Protein AF-A0A087V4Y0-F1 (afdb_monomer)

Structure (mmCIF, N/CA/C/O backbone):
data_AF-A0A087V4Y0-F1
#
_entry.id   AF-A0A087V4Y0-F1
#
loop_
_atom_site.group_PDB
_atom_site.id
_atom_site.type_symbol
_atom_site.label_atom_id
_atom_site.label_alt_id
_atom_site.label_comp_id
_atom_site.label_asym_id
_atom_site.label_entity_id
_atom_site.label_seq_id
_atom_site.pdbx_PDB_ins_code
_atom_site.Cartn_x
_atom_site.Cartn_y
_atom_site.Cartn_z
_atom_site.occupancy
_atom_site.B_iso_or_equiv
_atom_site.auth_seq_id
_atom_site.auth_comp_id
_atom_site.auth_asym_id
_atom_site.auth_atom_id
_atom_site.pdbx_PDB_model_num
ATOM 1 N N . VAL A 1 1 ? 19.952 -12.061 33.281 1.00 52.88 1 VAL A N 1
ATOM 2 C CA . VAL A 1 1 ? 18.618 -11.678 32.754 1.00 52.88 1 VAL A CA 1
ATOM 3 C C . VAL A 1 1 ? 18.755 -11.345 31.273 1.00 52.88 1 VAL A C 1
ATOM 5 O O . VAL A 1 1 ? 19.127 -10.230 30.929 1.00 52.88 1 VAL A O 1
ATOM 8 N N . ALA A 1 2 ? 18.566 -12.325 30.386 1.00 53.53 2 ALA A N 1
ATOM 9 C CA . ALA A 1 2 ? 18.640 -12.086 28.946 1.00 53.53 2 ALA A CA 1
ATOM 10 C C . ALA A 1 2 ? 17.390 -11.308 28.508 1.00 53.53 2 ALA A C 1
ATOM 12 O O . ALA A 1 2 ? 16.294 -11.862 28.456 1.00 53.53 2 ALA A O 1
ATOM 13 N N . ARG A 1 3 ? 17.539 -10.009 28.228 1.00 60.56 3 ARG A N 1
ATOM 14 C CA . ARG A 1 3 ? 16.514 -9.232 27.519 1.00 60.56 3 ARG A CA 1
ATOM 15 C C . ARG A 1 3 ? 16.396 -9.838 26.121 1.00 60.56 3 ARG A C 1
ATOM 17 O O . ARG A 1 3 ? 17.318 -9.728 25.318 1.00 60.56 3 ARG A O 1
ATOM 24 N N . SER A 1 4 ? 15.299 -10.534 25.850 1.00 66.88 4 SER A N 1
ATOM 25 C CA . SER A 1 4 ? 15.018 -11.095 24.533 1.00 66.88 4 SER A CA 1
ATOM 26 C C . SER A 1 4 ? 14.744 -9.954 23.549 1.00 66.88 4 SER A C 1
ATOM 28 O O . SER A 1 4 ? 13.803 -9.176 23.703 1.00 66.88 4 SER A O 1
ATOM 30 N N . TRP A 1 5 ? 15.593 -9.817 22.531 1.00 72.62 5 TRP A N 1
ATOM 31 C CA . TRP A 1 5 ? 15.404 -8.831 21.470 1.00 72.62 5 TRP A CA 1
ATOM 32 C C . TRP A 1 5 ? 14.282 -9.305 20.540 1.00 72.62 5 TRP A C 1
ATOM 34 O O . TRP A 1 5 ? 14.483 -10.179 19.698 1.00 72.62 5 TRP A O 1
ATOM 44 N N . VAL A 1 6 ? 13.077 -8.752 20.694 1.00 80.62 6 VAL A N 1
ATOM 45 C CA . VAL A 1 6 ? 11.937 -9.089 19.827 1.00 80.62 6 VAL A CA 1
ATOM 46 C C . VAL A 1 6 ? 11.991 -8.241 18.557 1.00 80.62 6 VAL A C 1
ATOM 48 O O . VAL A 1 6 ? 11.600 -7.076 18.555 1.00 80.62 6 VAL A O 1
ATOM 51 N N . CYS A 1 7 ? 12.430 -8.842 17.451 1.00 81.25 7 CYS A N 1
ATOM 52 C CA . CYS A 1 7 ? 12.415 -8.212 16.132 1.00 81.25 7 CYS A CA 1
ATOM 53 C C . CYS A 1 7 ? 11.215 -8.719 15.307 1.00 81.25 7 CYS A C 1
ATOM 55 O O . CYS A 1 7 ? 10.993 -9.926 15.199 1.00 81.25 7 CYS A O 1
ATOM 57 N N . ARG A 1 8 ? 10.408 -7.814 14.728 1.00 86.81 8 ARG A N 1
ATOM 58 C CA . ARG A 1 8 ? 9.213 -8.157 13.925 1.00 86.81 8 ARG A CA 1
ATOM 59 C C . ARG A 1 8 ? 9.323 -7.620 12.500 1.00 86.81 8 ARG A C 1
ATOM 61 O O . ARG A 1 8 ? 9.825 -6.523 12.272 1.00 86.81 8 ARG A O 1
ATOM 68 N N . LYS A 1 9 ? 8.784 -8.369 11.534 1.00 89.19 9 LYS A N 1
ATOM 69 C CA . LYS A 1 9 ? 8.729 -7.940 10.128 1.00 89.19 9 LYS A CA 1
ATOM 70 C C . LYS A 1 9 ? 7.816 -6.720 9.957 1.00 89.19 9 LYS A C 1
ATOM 72 O O . LYS A 1 9 ? 6.758 -6.616 10.578 1.00 89.19 9 LYS A O 1
ATOM 77 N N . THR A 1 10 ? 8.230 -5.810 9.079 1.00 90.88 10 THR A N 1
ATOM 78 C CA . THR A 1 10 ? 7.552 -4.529 8.806 1.00 90.88 10 THR A CA 1
ATOM 79 C C . THR A 1 10 ? 6.781 -4.514 7.487 1.00 90.88 10 THR A C 1
ATOM 81 O O . THR A 1 10 ? 6.252 -3.475 7.110 1.00 90.88 10 THR A O 1
ATOM 84 N N . TYR A 1 11 ? 6.702 -5.643 6.783 1.00 91.19 11 TYR A N 1
ATOM 85 C CA . TYR A 1 11 ? 5.967 -5.788 5.529 1.00 91.19 11 TYR A CA 1
ATOM 86 C C . TYR A 1 11 ? 5.278 -7.148 5.465 1.00 91.19 11 TYR A C 1
ATOM 88 O O . TYR A 1 11 ? 5.682 -8.096 6.143 1.00 91.19 11 TYR A O 1
ATOM 96 N N . VAL A 1 12 ? 4.260 -7.241 4.615 1.00 91.31 12 VAL A N 1
ATOM 97 C CA . VAL A 1 12 ? 3.556 -8.487 4.299 1.00 91.31 12 VAL A CA 1
ATOM 98 C C . VAL A 1 12 ? 3.559 -8.660 2.788 1.00 91.31 12 VAL A C 1
ATOM 100 O O . VAL A 1 12 ? 3.332 -7.701 2.051 1.00 91.31 12 VAL A O 1
ATOM 103 N N . THR A 1 13 ? 3.850 -9.873 2.328 1.00 90.69 13 THR A N 1
ATOM 104 C CA . THR A 1 13 ? 3.825 -10.212 0.906 1.00 90.69 13 THR A CA 1
ATOM 105 C C . THR A 1 13 ? 2.382 -10.389 0.423 1.00 90.69 13 THR A C 1
ATOM 107 O O . THR A 1 13 ? 1.563 -10.959 1.152 1.00 90.69 13 THR A O 1
ATOM 110 N N . PRO A 1 14 ? 2.047 -9.935 -0.797 1.00 91.94 14 PRO A N 1
ATOM 111 C CA . PRO A 1 14 ? 0.740 -10.190 -1.396 1.00 91.94 14 PRO A CA 1
ATOM 112 C C . PRO A 1 14 ? 0.426 -11.690 -1.452 1.00 91.94 14 PRO A C 1
ATOM 114 O O . PRO A 1 14 ? 1.317 -12.498 -1.703 1.00 91.94 14 PRO A O 1
ATOM 117 N N . ARG A 1 15 ? -0.847 -12.064 -1.256 1.00 90.81 15 ARG A N 1
ATOM 118 C CA . ARG A 1 15 ? -1.281 -13.473 -1.339 1.00 90.81 15 ARG A CA 1
ATOM 119 C C . ARG A 1 15 ? -1.159 -14.041 -2.754 1.00 90.81 15 ARG A C 1
ATOM 121 O O . ARG A 1 15 ? -0.811 -15.202 -2.910 1.00 90.81 15 ARG A O 1
ATOM 128 N N . ARG A 1 16 ? -1.467 -13.225 -3.768 1.00 91.62 16 ARG A N 1
ATOM 129 C CA . ARG A 1 16 ? -1.381 -13.578 -5.190 1.00 91.62 16 ARG A CA 1
ATOM 130 C C . ARG A 1 16 ? -0.194 -12.840 -5.818 1.00 91.62 16 ARG A C 1
ATOM 132 O O . ARG A 1 16 ? -0.248 -11.613 -5.936 1.00 91.62 16 ARG A O 1
ATOM 139 N N . PRO A 1 17 ? 0.888 -13.544 -6.196 1.00 89.19 17 PRO A N 1
ATOM 140 C CA . PRO A 1 17 ? 2.060 -12.896 -6.781 1.00 89.19 17 PRO A CA 1
ATOM 141 C C . PRO A 1 17 ? 1.770 -12.255 -8.146 1.00 89.19 17 PRO A C 1
ATOM 143 O O . PRO A 1 17 ? 2.160 -11.107 -8.377 1.00 89.19 17 PRO A O 1
ATOM 146 N N . PHE A 1 18 ? 1.041 -12.957 -9.019 1.00 89.94 18 PHE A N 1
ATOM 147 C CA . PHE A 1 18 ? 0.855 -12.600 -10.431 1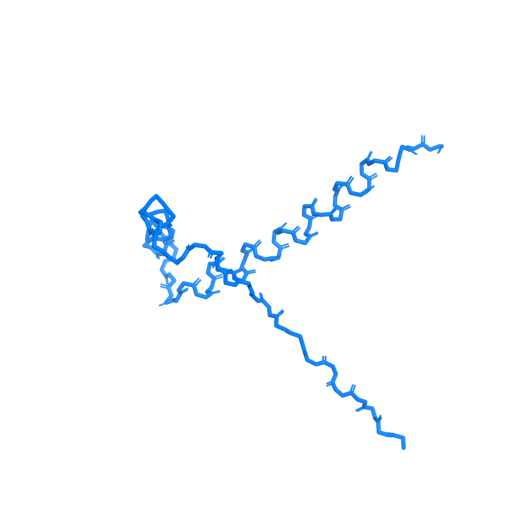.00 89.94 18 PHE A CA 1
ATOM 148 C C . PHE A 1 18 ? -0.527 -12.005 -10.710 1.00 89.94 18 PHE A C 1
ATOM 150 O O . PHE A 1 18 ? -1.362 -12.594 -11.386 1.00 89.94 18 PHE A O 1
ATOM 157 N N . GLU A 1 19 ? -0.776 -10.819 -10.168 1.00 93.06 19 GLU A N 1
ATOM 158 C CA . GLU A 1 19 ? -2.014 -10.078 -10.399 1.00 93.06 19 GLU A CA 1
ATOM 159 C C . GLU A 1 19 ? -1.693 -8.799 -11.175 1.00 93.06 19 GLU A C 1
ATOM 161 O O . GLU A 1 19 ? -1.031 -7.904 -10.645 1.00 93.06 19 GLU A O 1
ATOM 166 N N . LYS A 1 20 ? -2.122 -8.741 -12.445 1.00 93.00 20 LYS A N 1
ATOM 167 C CA . LYS A 1 20 ? -1.763 -7.665 -13.385 1.00 93.00 20 LYS A CA 1
ATOM 168 C C . LYS A 1 20 ? -2.137 -6.282 -12.842 1.00 93.00 20 LYS A C 1
ATOM 170 O O . LYS A 1 20 ? -1.271 -5.425 -12.714 1.00 93.00 20 LYS A O 1
ATOM 175 N N . SER A 1 21 ? -3.381 -6.118 -12.390 1.00 93.69 21 SER A N 1
ATOM 176 C CA . SER A 1 21 ? -3.884 -4.864 -11.810 1.00 93.69 21 SER A CA 1
ATOM 177 C C . SER A 1 21 ? -3.031 -4.361 -10.638 1.00 93.69 21 SER A C 1
ATOM 179 O O . SER A 1 21 ? -2.713 -3.176 -10.558 1.00 93.69 21 SER A O 1
ATOM 181 N N . ARG A 1 22 ? -2.606 -5.262 -9.743 1.00 93.50 22 ARG A N 1
ATOM 182 C CA . ARG A 1 22 ? -1.745 -4.933 -8.599 1.00 93.50 22 ARG A CA 1
ATOM 183 C C . ARG A 1 22 ? -0.345 -4.514 -9.046 1.00 93.50 22 ARG A C 1
ATOM 185 O O . ARG A 1 22 ? 0.224 -3.592 -8.466 1.00 93.50 22 ARG A O 1
ATOM 192 N N . LEU A 1 23 ? 0.228 -5.216 -10.025 1.00 92.69 23 LEU A N 1
ATOM 193 C CA . LEU A 1 23 ? 1.565 -4.927 -10.547 1.00 92.69 23 LEU A CA 1
ATOM 194 C C . LEU A 1 23 ? 1.612 -3.554 -11.224 1.00 92.69 23 LEU A C 1
ATOM 196 O O . LEU A 1 23 ? 2.534 -2.793 -10.935 1.00 92.69 23 LEU A O 1
ATOM 200 N N . ASP A 1 24 ? 0.601 -3.227 -12.027 1.00 94.25 24 ASP A N 1
ATOM 201 C CA . ASP A 1 24 ? 0.493 -1.943 -12.726 1.00 94.25 24 ASP A CA 1
ATOM 202 C C . ASP A 1 24 ? 0.328 -0.779 -11.732 1.00 94.25 24 ASP A C 1
ATOM 204 O O . ASP A 1 24 ? 1.023 0.234 -11.821 1.00 94.25 24 ASP A O 1
ATOM 208 N N . GLN A 1 25 ? -0.520 -0.948 -10.709 1.00 93.12 25 GLN A N 1
ATOM 209 C CA . GLN A 1 25 ? -0.682 0.039 -9.632 1.00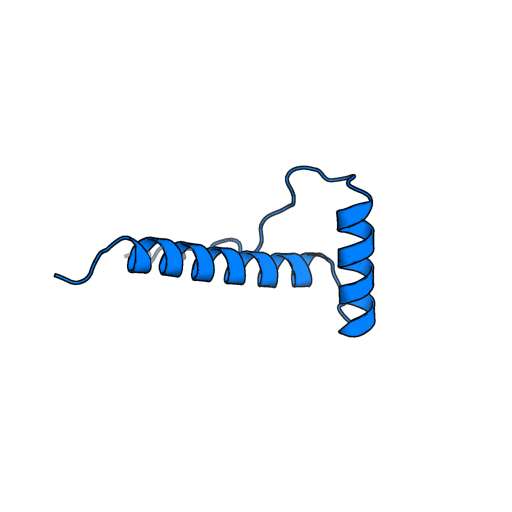 93.12 25 GLN A CA 1
ATOM 210 C C . GLN A 1 25 ? 0.604 0.257 -8.829 1.00 93.12 25 GLN A C 1
ATOM 212 O O . GLN A 1 25 ? 0.945 1.388 -8.486 1.00 93.12 25 GLN A O 1
ATOM 217 N N . GLU A 1 26 ? 1.317 -0.821 -8.491 1.00 92.12 26 GLU A N 1
ATOM 218 C CA . GLU A 1 26 ? 2.588 -0.709 -7.775 1.00 92.12 26 GLU A CA 1
ATOM 219 C C . GLU A 1 26 ? 3.660 -0.034 -8.623 1.00 92.12 26 GLU A C 1
ATOM 221 O O . GLU A 1 26 ? 4.428 0.753 -8.080 1.00 92.12 26 GLU A O 1
ATOM 226 N N . LEU A 1 27 ? 3.703 -0.304 -9.930 1.00 92.88 27 LEU A N 1
ATOM 227 C CA . LEU A 1 27 ? 4.650 0.335 -10.837 1.00 92.88 27 LEU A CA 1
ATOM 228 C C . LEU A 1 27 ? 4.379 1.838 -10.964 1.00 92.88 27 LEU A C 1
ATOM 230 O O . LEU A 1 27 ? 5.319 2.625 -10.893 1.00 92.88 27 LEU A O 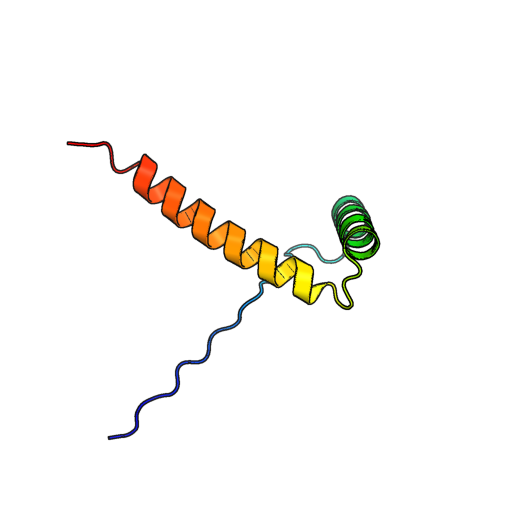1
ATOM 234 N N . LYS A 1 28 ? 3.105 2.235 -11.065 1.00 94.69 28 LYS A N 1
ATOM 235 C CA . LYS A 1 28 ? 2.704 3.647 -11.082 1.00 94.69 28 LYS A CA 1
ATOM 236 C C . LYS A 1 28 ? 3.170 4.384 -9.823 1.00 94.69 28 LYS A C 1
ATOM 238 O O . LYS A 1 28 ? 3.853 5.394 -9.932 1.00 94.69 28 LYS A O 1
ATOM 243 N N . LEU A 1 29 ? 2.893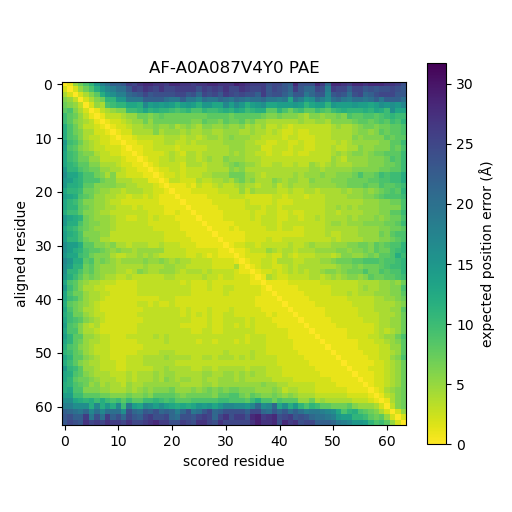 3.830 -8.639 1.00 93.50 29 LEU A N 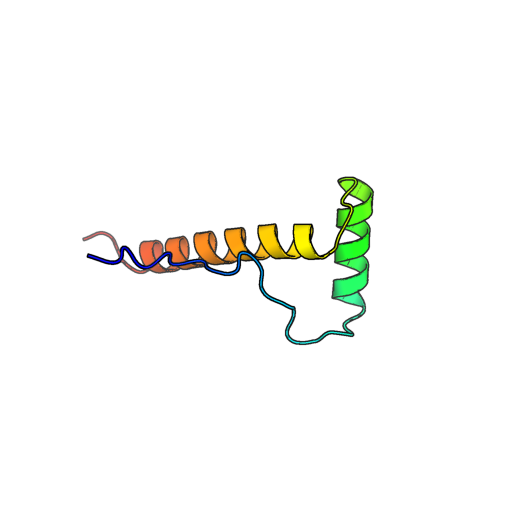1
ATOM 244 C CA . LEU A 1 29 ? 3.334 4.413 -7.364 1.00 93.50 29 LEU A CA 1
ATOM 245 C C . LEU A 1 29 ? 4.862 4.490 -7.255 1.00 93.50 29 LEU A C 1
ATOM 247 O O . LEU A 1 29 ? 5.405 5.450 -6.718 1.00 93.50 29 LEU A O 1
ATOM 251 N N . ILE A 1 30 ? 5.568 3.472 -7.746 1.00 94.38 30 ILE A N 1
ATOM 252 C CA . ILE A 1 30 ? 7.031 3.471 -7.750 1.00 94.38 30 ILE A CA 1
ATOM 253 C C . ILE A 1 30 ? 7.574 4.595 -8.639 1.00 94.38 30 ILE A C 1
ATOM 255 O O . ILE A 1 30 ? 8.495 5.288 -8.214 1.00 94.38 30 ILE A O 1
ATOM 259 N N . GLY A 1 31 ? 6.991 4.796 -9.824 1.00 94.06 31 GLY A N 1
ATOM 260 C CA . GLY A 1 31 ? 7.381 5.863 -10.747 1.00 94.06 31 GLY A CA 1
ATOM 261 C C . GLY A 1 31 ? 7.070 7.265 -10.218 1.00 94.06 31 GLY A C 1
ATOM 262 O O . GLY A 1 31 ? 7.913 8.147 -10.319 1.00 94.06 31 GLY A O 1
ATOM 263 N N . GLU A 1 32 ? 5.901 7.460 -9.606 1.00 95.19 32 GLU A N 1
ATOM 264 C CA . GLU A 1 32 ? 5.476 8.760 -9.063 1.00 95.19 32 GLU A CA 1
ATOM 265 C C . GLU A 1 32 ? 6.329 9.216 -7.873 1.00 95.19 32 GLU A C 1
ATOM 267 O O . GLU A 1 32 ? 6.664 10.393 -7.767 1.00 95.19 32 GLU A O 1
ATOM 272 N N . TYR A 1 33 ? 6.690 8.291 -6.981 1.00 92.69 33 TYR A N 1
ATOM 273 C CA . TYR A 1 33 ? 7.398 8.610 -5.737 1.00 92.69 33 TYR A CA 1
ATOM 274 C C . TYR A 1 33 ? 8.893 8.251 -5.760 1.00 92.69 33 TYR A C 1
ATOM 276 O O . TYR A 1 33 ? 9.567 8.407 -4.743 1.00 92.69 33 TYR A O 1
ATOM 284 N N . GLY A 1 34 ? 9.424 7.754 -6.883 1.00 93.38 34 GLY A N 1
ATOM 285 C CA . GLY A 1 34 ? 10.846 7.415 -7.031 1.00 93.38 34 GLY A CA 1
ATOM 2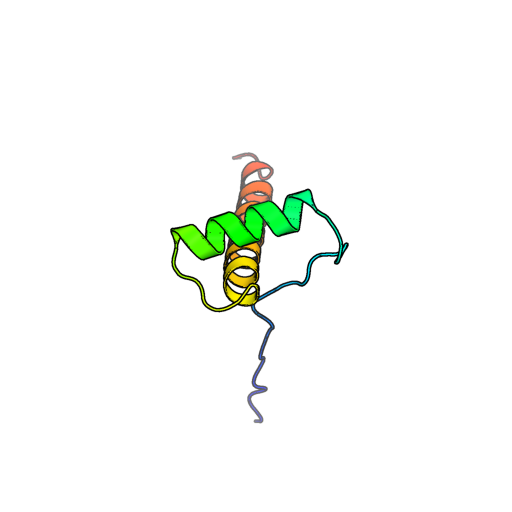86 C C . GLY A 1 34 ? 11.323 6.289 -6.105 1.00 93.38 34 GLY A C 1
ATOM 287 O O . GLY A 1 34 ? 12.435 6.336 -5.579 1.00 93.38 34 GLY A O 1
ATOM 288 N N . LEU A 1 35 ? 10.480 5.286 -5.855 1.00 93.94 35 LEU A N 1
ATOM 289 C CA . LEU A 1 35 ? 10.796 4.194 -4.927 1.00 93.94 35 LEU A CA 1
ATOM 290 C C . LEU A 1 35 ? 11.770 3.188 -5.554 1.00 93.94 35 LEU A C 1
ATOM 292 O O . LEU A 1 35 ? 11.682 2.865 -6.736 1.00 93.94 35 LEU A O 1
ATOM 296 N N . ARG A 1 36 ? 12.674 2.611 -4.756 1.00 90.12 36 ARG A N 1
ATOM 297 C CA . ARG A 1 36 ? 13.662 1.651 -5.285 1.00 90.12 36 ARG A CA 1
ATOM 298 C C . ARG A 1 36 ? 13.111 0.230 -5.334 1.00 90.12 36 ARG A C 1
ATOM 300 O O . ARG A 1 36 ? 13.500 -0.562 -6.184 1.00 90.12 36 ARG A O 1
ATOM 307 N N . ASN A 1 37 ? 12.230 -0.121 -4.393 1.00 90.44 37 ASN A N 1
ATOM 308 C CA . ASN A 1 37 ? 11.787 -1.499 -4.188 1.00 90.44 37 ASN A CA 1
ATOM 309 C C . ASN A 1 37 ? 10.282 -1.611 -3.921 1.00 90.44 37 ASN A C 1
ATOM 311 O O . ASN A 1 37 ? 9.730 -0.885 -3.098 1.00 90.44 37 ASN A O 1
ATOM 315 N N . LYS A 1 38 ? 9.638 -2.670 -4.441 1.00 90.81 38 LYS A N 1
ATOM 316 C CA . LYS A 1 38 ? 8.243 -3.029 -4.080 1.00 90.81 38 LYS A CA 1
ATOM 317 C C . LYS A 1 38 ? 8.045 -3.260 -2.578 1.00 90.81 38 LYS A C 1
ATOM 319 O O . LYS A 1 38 ? 6.955 -3.046 -2.051 1.00 90.81 38 LYS A O 1
ATOM 324 N N . ARG A 1 39 ? 9.110 -3.637 -1.859 1.00 91.69 39 ARG A N 1
ATOM 325 C CA . ARG A 1 39 ? 9.090 -3.759 -0.393 1.00 91.69 39 ARG A CA 1
ATOM 326 C C . ARG A 1 39 ? 8.732 -2.444 0.302 1.00 91.69 39 ARG A C 1
ATOM 328 O O . ARG A 1 39 ? 8.086 -2.497 1.340 1.00 91.69 39 ARG A O 1
ATOM 335 N N . GLU A 1 40 ? 9.118 -1.291 -0.240 1.00 92.19 40 GLU A N 1
ATOM 336 C CA . GLU A 1 40 ? 8.808 0.022 0.348 1.00 92.19 40 GLU A CA 1
ATOM 337 C C . GLU A 1 40 ? 7.302 0.283 0.298 1.00 92.19 40 GLU A C 1
ATOM 339 O O . GLU A 1 40 ? 6.687 0.558 1.330 1.00 92.19 40 GLU A O 1
ATOM 344 N N . VAL A 1 41 ? 6.684 0.022 -0.857 1.00 93.19 41 VAL A N 1
ATOM 345 C CA . VAL A 1 41 ? 5.225 0.057 -1.017 1.00 93.19 41 VAL A CA 1
ATOM 346 C C . VAL A 1 41 ? 4.542 -0.903 -0.037 1.00 93.19 41 VAL A C 1
ATOM 348 O O . VAL A 1 41 ? 3.573 -0.539 0.630 1.00 93.19 41 VAL A O 1
ATOM 351 N N . TRP A 1 42 ? 5.045 -2.134 0.105 1.00 94.19 42 TRP A N 1
ATOM 352 C CA . TRP A 1 42 ? 4.449 -3.127 1.008 1.00 94.19 42 TRP A CA 1
ATOM 353 C C . TRP A 1 42 ? 4.586 -2.768 2.491 1.00 94.19 42 TRP A C 1
ATOM 355 O O . TRP A 1 42 ? 3.691 -3.091 3.273 1.00 94.19 42 TRP A O 1
ATOM 365 N N . ARG A 1 43 ? 5.662 -2.079 2.891 1.00 93.19 43 ARG A N 1
ATOM 366 C CA . ARG A 1 43 ? 5.828 -1.569 4.262 1.00 93.19 43 ARG A CA 1
ATOM 367 C C . ARG A 1 43 ? 4.766 -0.525 4.590 1.00 93.19 43 ARG A C 1
ATOM 369 O O . ARG A 1 43 ? 4.114 -0.640 5.624 1.00 93.19 43 ARG A O 1
ATOM 376 N N . VAL A 1 44 ? 4.546 0.438 3.694 1.00 93.31 44 VAL A N 1
ATOM 377 C CA . VAL A 1 44 ? 3.533 1.489 3.891 1.00 93.31 44 VAL A CA 1
ATOM 378 C C . VAL A 1 44 ? 2.120 0.903 3.870 1.00 93.31 44 VAL A C 1
ATOM 380 O O . VAL A 1 44 ? 1.297 1.218 4.725 1.00 93.31 44 VAL A O 1
ATOM 383 N N . LYS A 1 45 ? 1.831 -0.033 2.957 1.00 93.38 45 LYS A N 1
ATOM 384 C CA . LYS A 1 45 ? 0.544 -0.751 2.957 1.00 93.38 45 LYS A CA 1
ATOM 385 C C . LYS A 1 45 ? 0.312 -1.502 4.275 1.00 93.38 45 LYS A C 1
ATOM 387 O O . LYS A 1 45 ? -0.807 -1.516 4.785 1.00 93.38 45 LYS A O 1
ATOM 392 N N . PHE A 1 46 ? 1.356 -2.100 4.852 1.00 94.25 46 PHE A N 1
ATOM 393 C CA . PHE A 1 46 ? 1.260 -2.807 6.128 1.00 94.25 46 PHE A CA 1
ATOM 394 C C . PHE A 1 46 ? 1.005 -1.872 7.317 1.00 94.25 46 PHE A C 1
ATOM 396 O O . PHE A 1 46 ? 0.186 -2.200 8.178 1.00 94.25 46 PHE A O 1
ATOM 403 N N . THR A 1 47 ? 1.653 -0.704 7.375 1.00 94.38 47 THR A N 1
ATOM 404 C CA . THR A 1 47 ? 1.380 0.290 8.428 1.00 94.38 47 THR A CA 1
ATOM 405 C C . THR A 1 47 ? -0.042 0.839 8.315 1.00 94.38 47 THR A C 1
ATOM 407 O O . THR A 1 47 ? -0.762 0.859 9.313 1.00 94.38 47 THR A O 1
ATOM 410 N N . LEU A 1 48 ? -0.500 1.153 7.099 1.00 95.25 48 LEU A N 1
ATOM 411 C CA . LEU A 1 48 ? -1.888 1.544 6.827 1.00 95.25 48 LEU A CA 1
ATOM 412 C C . LEU A 1 48 ? -2.890 0.478 7.278 1.00 95.25 48 LEU A C 1
ATOM 414 O O . LEU A 1 48 ? -3.898 0.798 7.906 1.00 95.25 48 LEU A O 1
ATOM 418 N N . ALA A 1 49 ? -2.617 -0.798 6.997 1.00 94.88 49 ALA A N 1
ATOM 419 C CA . ALA A 1 49 ? -3.491 -1.895 7.404 1.00 94.88 49 ALA A CA 1
ATOM 420 C C . ALA A 1 49 ? -3.641 -1.988 8.933 1.00 94.88 49 ALA A C 1
ATOM 422 O O . ALA A 1 49 ? -4.750 -2.227 9.415 1.00 94.88 49 ALA A O 1
ATOM 423 N N . LYS A 1 50 ? -2.561 -1.754 9.695 1.00 93.88 50 LYS A N 1
ATOM 424 C CA . LYS A 1 50 ? -2.600 -1.713 11.167 1.00 93.88 50 LYS A CA 1
ATOM 425 C C . LYS A 1 50 ? -3.445 -0.557 11.685 1.00 93.88 50 LYS A C 1
ATOM 427 O O . LYS A 1 50 ? -4.314 -0.787 12.518 1.00 93.88 50 LYS A O 1
ATOM 432 N N . ILE A 1 51 ? -3.230 0.649 11.156 1.00 95.25 51 ILE A N 1
ATOM 433 C CA . ILE A 1 51 ? -3.992 1.843 11.551 1.00 95.25 51 ILE A CA 1
ATOM 434 C C . ILE A 1 51 ? -5.478 1.633 11.256 1.00 95.25 51 ILE A C 1
ATOM 436 O O . ILE A 1 51 ? -6.317 1.823 12.128 1.00 95.25 51 ILE A O 1
ATOM 440 N N . ARG A 1 52 ? -5.812 1.143 10.055 1.00 96.31 52 ARG A N 1
ATOM 441 C CA . ARG A 1 52 ? -7.200 0.843 9.673 1.00 96.31 52 ARG A CA 1
ATOM 442 C C . ARG A 1 52 ? -7.829 -0.236 10.550 1.00 96.31 52 ARG A C 1
ATOM 444 O O . ARG A 1 52 ? -9.031 -0.187 10.776 1.00 96.31 52 ARG A O 1
ATOM 451 N N . LYS A 1 53 ? -7.056 -1.232 10.994 1.00 94.69 53 LYS A N 1
ATOM 452 C CA . LYS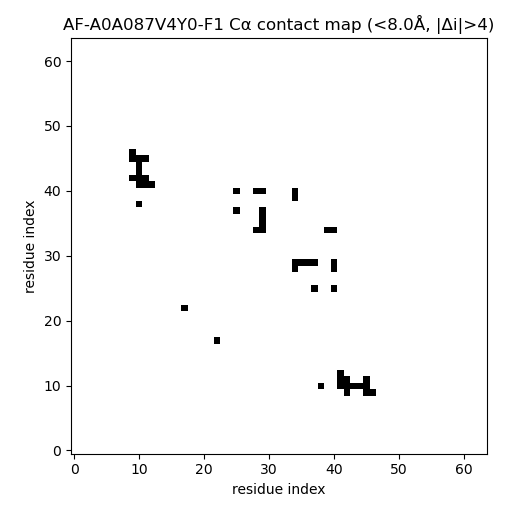 A 1 53 ? -7.545 -2.264 11.916 1.00 94.69 53 LYS A CA 1
ATOM 453 C C . LYS A 1 53 ? -7.887 -1.654 13.277 1.00 94.69 53 LYS A C 1
ATOM 455 O O . LYS A 1 53 ? -9.021 -1.813 13.706 1.00 94.69 53 LYS A O 1
ATOM 460 N N . ALA A 1 54 ? -6.960 -0.904 13.871 1.00 93.88 54 ALA A N 1
ATOM 461 C CA . ALA A 1 54 ? -7.182 -0.230 15.149 1.00 93.88 54 ALA A CA 1
ATOM 462 C C . ALA A 1 54 ? -8.372 0.744 15.079 1.00 93.88 54 ALA A C 1
ATOM 464 O O . ALA A 1 54 ? -9.238 0.731 15.944 1.00 93.88 54 ALA A O 1
ATOM 465 N N . ALA A 1 55 ? -8.472 1.528 14.001 1.00 94.62 55 ALA A N 1
ATOM 466 C CA . ALA A 1 55 ? -9.595 2.436 13.783 1.00 94.62 55 ALA A CA 1
ATOM 467 C C . ALA A 1 55 ? -10.943 1.699 13.704 1.00 94.62 55 ALA A C 1
ATOM 469 O O . ALA A 1 55 ? -11.910 2.147 14.308 1.00 94.62 55 ALA A O 1
ATOM 470 N N . ARG A 1 56 ? -11.022 0.559 12.997 1.00 94.44 56 ARG A N 1
ATOM 471 C CA . ARG A 1 56 ? -12.258 -0.244 12.943 1.00 94.44 56 ARG A CA 1
ATOM 472 C C . ARG A 1 56 ? -12.666 -0.765 14.317 1.00 94.44 56 ARG A C 1
ATOM 474 O O . ARG A 1 56 ? -13.844 -0.701 14.634 1.00 94.44 56 ARG A O 1
ATOM 481 N N . GLU A 1 57 ? -11.709 -1.246 15.107 1.00 91.50 57 GLU A N 1
ATOM 482 C CA . GLU A 1 57 ? -11.957 -1.734 16.470 1.00 91.50 57 GLU A CA 1
ATOM 483 C C . GLU A 1 57 ? -12.497 -0.611 17.369 1.00 91.50 57 GLU A C 1
ATOM 485 O O . GLU A 1 57 ? -13.519 -0.790 18.031 1.00 91.50 57 GLU A O 1
ATOM 490 N N . LEU A 1 58 ? -11.873 0.570 17.317 1.00 90.25 58 LEU A N 1
ATOM 491 C CA . LEU A 1 58 ? -12.307 1.751 18.068 1.00 90.25 58 LEU A CA 1
ATOM 492 C C . LEU A 1 58 ? -13.700 2.245 17.656 1.00 90.25 58 LEU A C 1
ATOM 494 O O . LEU A 1 58 ? -14.474 2.634 18.519 1.00 90.25 58 LEU A O 1
ATOM 498 N N . LEU A 1 59 ? -14.040 2.213 16.364 1.00 90.12 59 LEU A N 1
ATOM 499 C CA . LEU A 1 59 ? -15.364 2.630 15.883 1.00 90.12 59 LEU A CA 1
ATOM 500 C C . LEU A 1 59 ? -16.488 1.683 16.328 1.00 90.12 59 LEU A C 1
ATOM 502 O O . LEU A 1 59 ? -17.611 2.130 16.537 1.00 90.12 59 LEU A O 1
ATOM 506 N N . THR A 1 60 ? -16.206 0.384 16.462 1.00 89.00 60 THR A N 1
ATOM 507 C CA . THR A 1 60 ? -17.183 -0.610 16.946 1.00 89.00 60 THR A CA 1
ATOM 508 C C . THR A 1 60 ? -17.373 -0.600 18.457 1.00 89.00 60 THR A C 1
ATOM 510 O O . THR A 1 60 ? -18.426 -1.016 18.937 1.00 89.00 60 THR A O 1
ATOM 513 N N . LEU A 1 61 ? -16.384 -0.113 19.211 1.00 80.44 61 LEU A N 1
ATOM 514 C CA . LEU A 1 61 ? -16.540 0.237 20.620 1.00 80.44 61 LEU A CA 1
ATOM 515 C C . LEU A 1 61 ? -17.396 1.506 20.688 1.00 80.44 61 LEU A C 1
ATOM 517 O O . LEU A 1 61 ? -16.892 2.616 20.833 1.00 80.44 61 LEU A O 1
ATOM 521 N N . GLY A 1 62 ? -18.709 1.336 20.506 1.00 66.38 62 GLY A N 1
ATOM 522 C CA . GLY A 1 62 ? -19.682 2.405 20.660 1.00 66.38 62 GLY A CA 1
ATOM 523 C C . GLY A 1 62 ? -19.428 3.146 21.968 1.00 66.38 62 GLY A C 1
ATOM 524 O O . GLY A 1 62 ? -19.221 2.529 23.015 1.00 66.38 62 GLY A O 1
ATOM 525 N N . ARG A 1 63 ? -19.399 4.476 21.884 1.00 60.44 63 ARG A N 1
ATOM 526 C CA . ARG A 1 63 ? -19.289 5.357 23.043 1.00 60.44 63 ARG A CA 1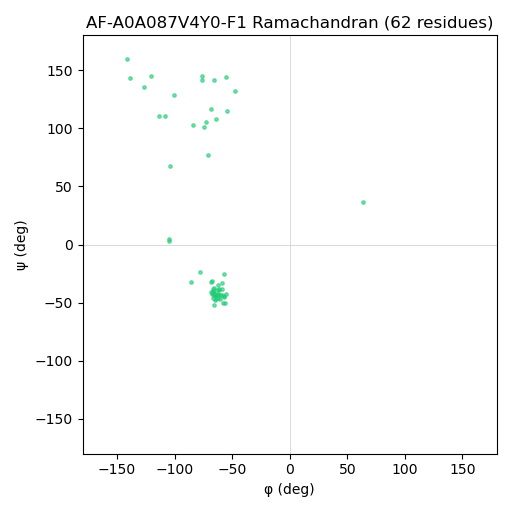
ATOM 527 C C . ARG A 1 63 ? -20.416 4.988 24.012 1.00 60.44 63 ARG A C 1
ATOM 529 O O . ARG A 1 63 ? -21.583 5.124 23.649 1.00 60.44 63 ARG A O 1
ATOM 536 N N . LYS A 1 64 ? -20.068 4.482 25.193 1.00 53.00 64 LYS A N 1
ATOM 537 C CA . LYS A 1 64 ? -20.969 4.557 26.341 1.00 53.00 64 LYS A CA 1
ATOM 538 C C . LYS A 1 64 ? -20.787 5.914 27.002 1.00 53.00 64 LYS A C 1
ATOM 540 O O . LYS A 1 64 ? -19.634 6.405 26.994 1.00 53.00 64 LYS A O 1
#

Mean predicted aligned error: 6.28 Å

Organism: NCBI:txid100784

Nearest PDB structures (foldseek):
  8btk-assembly1_Ai  TM=9.482E-01  e=2.876E-08  Oryctolagus cuniculus
  7oya-assembly1_J2  TM=9.496E-01  e=5.997E-08  Danio rerio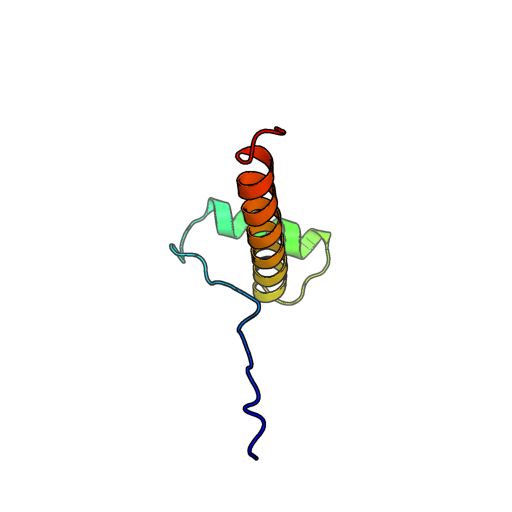
  6zxf-assembly1_J  TM=9.302E-01  e=5.997E-08  Homo sapiens
  3j7a-assembly1_E  TM=9.328E-01  e=5.303E-06  Plasmodium falciparum 3D7
  8b2l-assembly1_b1  TM=9.866E-01  e=1.849E-05  Nicotiana tabacum

Solvent-accessible surface area (backbone atoms only — not comparable to full-atom values): 4120 Å² total; per-residue (Å²): 134,85,80,78,84,85,83,78,85,66,56,60,81,72,93,66,85,90,41,68,73,59,52,54,54,51,49,51,53,29,67,76,70,70,54,92,48,72,64,59,58,29,25,53,52,41,54,51,52,51,52,55,49,53,51,52,55,55,66,68,57,63,86,126

Radius of gyration: 16.63 Å; Cα contacts (8 Å, |Δi|>4): 25; chains: 1; bounding box: 40×22×46 Å

Sequence (64 aa):
VARSWVCRKTYVTPRRPFEKSRLDQELKLIGEYGLRNKREVWRVKFTLAKIRKAARELLTLGRK

Foldseek 3Di:
DDPDDDDDDQFDDDPDPDDPVVVVVLVVVCVVVVPDDSRVVRNVVSVVVVVVVVVVVVVVPPDD

pLDDT: mean 88.09, std 11.04, range [52.88, 96.31]

InterPro domains:
  IPR001912 Small ribosomal subunit protein uS4, N-terminal [PF00163] (9-63)
  IPR022801 Small ribosomal subunit protein uS4 [PTHR11831] (10-61)

Secondary structure (DSSP, 8-state):
---------S----S-S--HHHHHHHHHHHHHHT-S-HHHHHHHHHHHHHHHHHHHHHHHS---